Protein AF-A0A7W0SE36-F1 (afdb_monomer_lite)

Sequence (169 aa):
MVRFAPSQEEDPRPATLAQLFVVVAMILGVLTLAAIFVGSSLASFPSTVFHTSLLDIGNWVDRSGRPTVIRGRVAEKLGFTSVDLRVRELGFRKPSEELTHVCSTTDLLGFEDTIFLALVNESTGDALVWRASRNGDLISTARFENGVATSISNNSAQTAFVAEKEYFL

Foldseek 3Di:
DDDDDDDDDPDPDPPPPVVVVVVVVVVVVVPVVPDDDDDDDPPVPPPQPQDPFLLRVLVVQVPPFDWDWDQLQQVVLLVHHSHTFIWGKDWDDDPPGQWIWMKIAGPPPPRRQWIKIKTARPVQRWMKIFIAGRRLHTRWIWTDDPNHIDTDDCVVCVVVSVVSRNVSD

pLDDT: mean 80.13, std 23.11, range [34.38, 98.62]

Secondary structure (DSSP, 8-state):
-----PPP--------GGGTHHHHHHHHTTSSSS----------PPP----SSHHHHHHHHHHHPEEEEE-HHHHHHTTS-SSPEEEEEEEE--TT-SSEEEEEE---TT-TTEEEEEEE-TTT--EEEEEEETTS-EEEEEEEETTEEEEE-HHHHHHHHHHHHHHH-

Radius of gyration: 28.38 Å; chains: 1; bounding box: 86×69×56 Å

Structure (mmCIF, N/CA/C/O backbone):
data_AF-A0A7W0SE36-F1
#
_entry.id   AF-A0A7W0SE36-F1
#
loop_
_atom_site.group_PDB
_atom_site.id
_atom_site.type_symbol
_atom_site.label_atom_id
_atom_site.label_alt_id
_atom_site.label_comp_id
_atom_site.label_asym_id
_atom_site.label_entity_id
_atom_site.label_seq_id
_atom_site.pdbx_PDB_ins_code
_atom_site.Cartn_x
_atom_site.Cartn_y
_atom_site.Cartn_z
_atom_site.occupancy
_atom_site.B_iso_or_equiv
_atom_site.auth_seq_id
_atom_site.auth_comp_id
_atom_site.auth_asym_id
_atom_site.auth_atom_id
_atom_site.pdbx_PDB_model_num
ATOM 1 N N . MET A 1 1 ? 67.769 54.558 43.928 1.00 41.94 1 MET A N 1
ATOM 2 C CA . MET A 1 1 ? 67.776 54.095 42.520 1.00 41.94 1 MET A CA 1
ATOM 3 C C . MET A 1 1 ? 67.060 52.757 42.532 1.00 41.94 1 MET A C 1
ATOM 5 O O . MET A 1 1 ? 67.522 51.897 43.253 1.00 41.94 1 MET A O 1
ATOM 9 N N . VAL A 1 2 ? 65.885 52.539 41.949 1.00 44.00 2 VAL A N 1
ATOM 10 C CA . VAL A 1 2 ? 65.303 53.004 40.683 1.00 44.00 2 VAL A CA 1
ATOM 11 C C . VAL A 1 2 ? 63.787 53.222 40.885 1.00 44.00 2 VAL A C 1
ATOM 13 O O . VAL A 1 2 ? 63.153 52.500 41.646 1.00 44.00 2 VAL A O 1
ATOM 16 N N . ARG A 1 3 ? 63.250 54.279 40.262 1.00 42.53 3 ARG A N 1
ATOM 17 C CA . ARG A 1 3 ? 61.823 54.661 40.164 1.00 42.53 3 ARG A CA 1
ATOM 18 C C . ARG A 1 3 ? 61.202 54.037 38.898 1.00 42.53 3 ARG A C 1
ATOM 20 O O . ARG A 1 3 ? 61.961 53.623 38.032 1.00 42.53 3 ARG A O 1
ATOM 27 N N . PHE A 1 4 ? 59.869 54.154 38.777 1.00 43.22 4 PHE A N 1
ATOM 28 C CA . PHE A 1 4 ? 58.956 53.769 37.672 1.00 43.22 4 PHE A CA 1
ATOM 29 C C . PHE A 1 4 ? 58.394 52.344 37.795 1.00 43.22 4 PHE A C 1
ATOM 31 O O . PHE A 1 4 ? 59.155 51.418 38.023 1.00 43.22 4 PHE A O 1
ATOM 38 N N . ALA A 1 5 ? 57.099 52.059 37.637 1.00 52.69 5 ALA A N 1
ATOM 39 C CA . ALA A 1 5 ? 55.859 52.829 37.456 1.00 52.69 5 ALA A CA 1
ATOM 40 C C . ALA A 1 5 ? 54.682 51.836 37.686 1.00 52.69 5 ALA A C 1
ATOM 42 O O . ALA A 1 5 ? 54.910 50.629 37.587 1.00 52.69 5 ALA A O 1
ATOM 43 N N . PRO A 1 6 ? 53.454 52.286 38.007 1.00 45.88 6 PRO A N 1
ATOM 44 C CA . PRO A 1 6 ? 52.328 51.389 38.283 1.00 45.88 6 PRO A CA 1
ATOM 45 C C . PRO A 1 6 ? 51.831 50.711 36.997 1.00 45.88 6 PRO A C 1
ATOM 47 O O . PRO A 1 6 ? 51.560 51.382 36.001 1.00 45.88 6 PRO A O 1
ATOM 50 N N . SER A 1 7 ? 51.721 49.381 37.013 1.00 47.25 7 SER A N 1
ATOM 51 C CA . SER A 1 7 ? 51.115 48.612 35.926 1.00 47.25 7 SER A CA 1
ATOM 52 C C . SER A 1 7 ? 49.612 48.867 35.883 1.00 47.25 7 SER A C 1
ATOM 54 O O . SER A 1 7 ? 48.923 48.770 36.897 1.00 47.25 7 SER A O 1
ATOM 56 N N . GLN A 1 8 ? 49.167 49.229 34.689 1.00 48.66 8 GLN A N 1
ATOM 57 C CA . GLN A 1 8 ? 47.826 49.640 34.316 1.00 48.66 8 GLN A CA 1
ATOM 58 C C . GLN A 1 8 ? 46.759 48.604 34.686 1.00 48.66 8 GLN A C 1
ATOM 60 O O . GLN A 1 8 ? 46.913 47.406 34.466 1.00 48.66 8 GLN A O 1
ATOM 65 N N . GLU A 1 9 ? 45.676 49.140 35.224 1.00 44.94 9 GLU A N 1
ATOM 66 C CA . GLU A 1 9 ? 44.352 48.561 35.381 1.00 44.94 9 GLU A CA 1
ATOM 67 C C . GLU A 1 9 ? 43.824 48.169 33.987 1.00 44.94 9 GLU A C 1
ATOM 69 O O . GLU A 1 9 ? 43.559 49.032 33.149 1.00 44.94 9 GLU A O 1
ATOM 74 N N . GLU A 1 10 ? 43.754 46.866 33.688 1.00 44.12 10 GLU A N 1
ATOM 75 C CA . GLU A 1 10 ? 43.055 46.378 32.496 1.00 44.12 10 GLU A CA 1
ATOM 76 C C . GLU A 1 10 ? 41.550 46.494 32.734 1.00 44.12 10 GLU A C 1
ATOM 78 O O . GLU A 1 10 ? 40.902 45.640 33.337 1.00 44.12 10 GLU A O 1
ATOM 83 N N . ASP A 1 11 ? 41.032 47.616 32.256 1.00 48.94 11 ASP A N 1
ATOM 84 C CA . A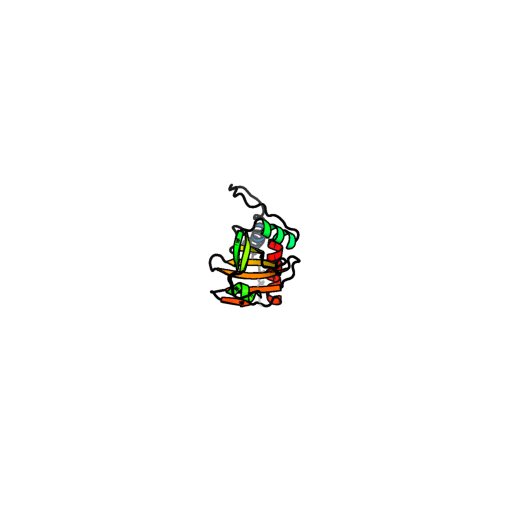SP A 1 11 ? 39.625 47.928 32.084 1.00 48.94 11 ASP A CA 1
ATOM 85 C C . ASP A 1 11 ? 38.934 46.810 31.267 1.00 48.94 11 ASP A C 1
ATOM 87 O O . ASP A 1 11 ? 39.302 46.573 30.103 1.00 48.94 11 ASP A O 1
ATOM 91 N N . PRO A 1 12 ? 37.951 46.075 31.825 1.00 49.84 12 PRO A N 1
ATOM 92 C CA . PRO A 1 12 ? 37.166 45.134 31.048 1.00 49.84 12 PRO A CA 1
ATOM 93 C C . PRO A 1 12 ? 36.297 45.942 30.086 1.00 49.84 12 PRO A C 1
ATOM 95 O O . PRO A 1 12 ? 35.255 46.482 30.459 1.00 49.84 12 PRO A O 1
ATOM 98 N N . ARG A 1 13 ? 36.734 46.017 28.822 1.00 54.78 13 ARG A N 1
ATOM 99 C CA . ARG A 1 13 ? 35.950 46.610 27.733 1.00 54.78 13 ARG A CA 1
ATOM 100 C C . ARG A 1 13 ? 34.513 46.089 27.827 1.00 54.78 13 ARG A C 1
ATOM 102 O O . ARG A 1 13 ? 34.326 44.868 27.826 1.00 54.78 13 ARG A O 1
ATOM 109 N N . PRO A 1 14 ? 33.502 46.971 27.892 1.00 42.88 14 PRO A N 1
ATOM 110 C CA . PRO A 1 14 ? 32.122 46.540 27.989 1.00 42.88 14 PRO A CA 1
ATOM 111 C C . PRO A 1 14 ? 31.802 45.745 26.730 1.00 42.88 14 PRO A C 1
ATOM 113 O O . PRO A 1 14 ? 31.863 46.275 25.618 1.00 42.88 14 PRO A O 1
ATOM 116 N N . ALA A 1 15 ? 31.495 44.458 26.907 1.00 45.66 15 ALA A N 1
ATOM 117 C CA . ALA A 1 15 ? 30.920 43.640 25.858 1.00 45.66 15 ALA A CA 1
ATOM 118 C C . ALA A 1 15 ? 29.680 44.382 25.353 1.00 45.66 15 ALA A C 1
ATOM 120 O O . ALA A 1 15 ? 28.674 44.529 26.046 1.00 45.66 15 ALA A O 1
ATOM 121 N N . THR A 1 16 ? 29.825 44.954 24.164 1.00 50.59 16 THR A N 1
ATOM 122 C CA . THR A 1 16 ? 28.826 45.757 23.485 1.00 50.59 16 THR A CA 1
ATOM 123 C C . THR A 1 16 ? 27.507 44.999 23.473 1.00 50.59 16 THR A C 1
ATOM 125 O O . THR A 1 16 ? 27.452 43.860 23.005 1.00 50.59 16 THR A O 1
ATOM 128 N N . LEU A 1 17 ? 26.449 45.660 23.947 1.00 48.81 17 LEU A N 1
ATOM 129 C CA . LEU A 1 17 ? 25.052 45.209 24.020 1.00 48.81 17 LEU A CA 1
ATOM 130 C C . LEU A 1 17 ? 24.520 44.512 22.746 1.00 48.81 17 LEU A C 1
ATOM 132 O O . LEU A 1 17 ? 23.487 43.854 22.792 1.00 48.81 17 LEU A O 1
ATOM 136 N N . ALA A 1 18 ? 25.232 44.598 21.623 1.00 46.94 18 ALA A N 1
ATOM 137 C CA . ALA A 1 18 ? 24.946 43.921 20.365 1.00 46.94 18 ALA A CA 1
ATOM 138 C C . ALA A 1 18 ? 24.996 42.378 20.424 1.00 46.94 18 ALA A C 1
ATOM 140 O O . ALA A 1 18 ? 24.331 41.736 19.617 1.00 46.94 18 ALA A O 1
ATOM 141 N N . GLN A 1 19 ? 25.723 41.760 21.366 1.00 47.00 19 GLN A N 1
ATOM 142 C CA . GLN A 1 19 ? 25.762 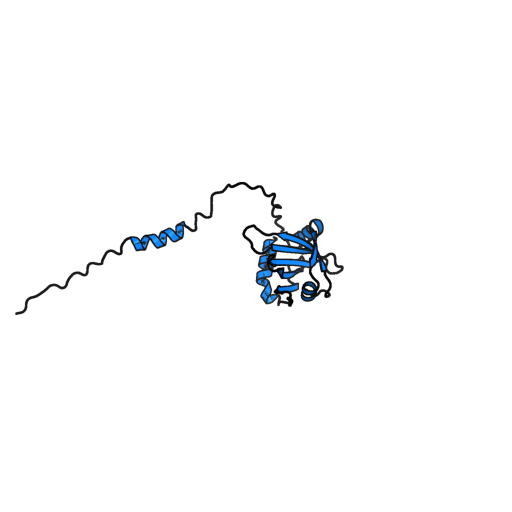40.289 21.467 1.00 47.00 19 GLN A CA 1
ATOM 143 C C . GLN A 1 19 ? 24.627 39.680 22.308 1.00 47.00 19 GLN A C 1
ATOM 145 O O . GLN A 1 19 ? 24.392 38.478 22.212 1.00 47.00 19 GLN A O 1
ATOM 150 N N . LEU A 1 20 ? 23.871 40.483 23.070 1.00 43.50 20 LEU A N 1
ATOM 151 C CA . LEU A 1 20 ? 22.763 39.972 23.890 1.00 43.50 20 LEU A CA 1
ATOM 152 C C . LEU A 1 20 ? 21.409 39.938 23.150 1.00 43.50 20 LEU A C 1
ATOM 154 O O . LEU A 1 20 ? 20.509 39.206 23.554 1.00 43.50 20 LEU A O 1
ATOM 158 N N . PHE A 1 21 ? 21.253 40.680 22.046 1.00 42.59 21 PHE A N 1
ATOM 159 C CA . PHE A 1 21 ? 19.979 40.747 21.309 1.00 42.59 21 PHE A CA 1
ATOM 160 C C . PHE A 1 21 ? 19.732 39.570 20.355 1.00 42.59 21 PHE A C 1
ATOM 162 O O . PHE A 1 21 ? 18.580 39.274 20.038 1.00 42.59 21 PHE A O 1
ATOM 169 N N . VAL A 1 22 ? 20.776 38.853 19.930 1.00 45.72 22 VAL A N 1
ATOM 170 C CA . VAL A 1 22 ? 20.628 37.739 18.975 1.00 45.72 22 VAL A CA 1
ATOM 171 C C . VAL A 1 22 ? 20.013 36.497 19.635 1.00 45.72 22 VAL A C 1
ATOM 173 O O . VAL A 1 22 ? 19.299 35.743 18.979 1.00 45.72 22 VAL A O 1
ATOM 176 N N . VAL A 1 23 ? 20.200 36.310 20.945 1.00 44.94 23 VAL A N 1
ATOM 177 C CA . VAL A 1 23 ? 19.689 35.118 21.645 1.00 44.94 23 VAL A CA 1
ATOM 178 C C . VAL A 1 23 ? 18.207 35.260 22.031 1.00 44.94 23 VAL A C 1
ATOM 180 O O . VAL A 1 23 ? 17.487 34.267 22.048 1.00 44.94 23 VAL A O 1
ATOM 183 N N . VAL A 1 24 ? 17.696 36.480 22.247 1.00 43.91 24 VAL A N 1
ATOM 184 C CA . VAL A 1 24 ? 16.279 36.693 22.620 1.00 43.91 24 VAL A CA 1
ATOM 185 C C . VAL A 1 24 ? 15.356 36.797 21.395 1.00 43.91 24 VAL A C 1
ATOM 187 O O . VAL A 1 24 ? 14.216 36.334 21.446 1.00 43.91 24 VAL A O 1
ATOM 190 N N . ALA A 1 25 ? 15.842 37.300 20.254 1.00 44.34 25 ALA A N 1
ATOM 191 C CA . ALA A 1 25 ? 15.053 37.345 19.017 1.00 44.34 25 ALA A CA 1
ATOM 192 C C . ALA A 1 25 ? 14.795 35.951 18.406 1.00 44.34 25 ALA A C 1
ATOM 194 O O . ALA A 1 25 ? 13.807 35.769 17.695 1.00 44.34 25 ALA A O 1
ATOM 195 N N . MET A 1 26 ? 15.624 34.948 18.723 1.00 41.41 26 MET A N 1
ATOM 196 C CA . MET A 1 26 ? 15.438 33.585 18.212 1.00 41.41 26 MET A CA 1
ATOM 197 C C . MET A 1 26 ? 14.354 32.793 18.967 1.00 41.41 26 MET A C 1
ATOM 199 O O . MET A 1 26 ? 13.835 31.818 18.435 1.00 41.41 26 MET A O 1
ATOM 203 N N . ILE A 1 27 ? 13.955 33.227 20.171 1.00 46.91 27 ILE A N 1
ATOM 204 C CA . ILE A 1 27 ? 12.939 32.531 20.985 1.00 46.91 27 ILE A CA 1
ATOM 205 C C . ILE A 1 27 ? 11.534 33.137 20.793 1.00 46.91 27 ILE A C 1
ATOM 207 O O . ILE A 1 27 ? 10.536 32.438 20.948 1.00 46.91 27 ILE A O 1
ATOM 211 N N . LEU A 1 28 ? 11.422 34.397 20.351 1.00 40.12 28 LEU A N 1
ATOM 212 C CA . LEU A 1 28 ? 10.128 35.040 20.053 1.00 40.12 28 LEU A CA 1
ATOM 213 C C . LEU A 1 28 ? 9.674 34.918 18.586 1.00 40.12 28 LEU A C 1
ATOM 215 O O . LEU A 1 28 ? 8.488 35.081 18.314 1.00 40.12 28 LEU A O 1
ATOM 219 N N . GLY A 1 29 ? 10.565 34.559 17.652 1.00 37.38 29 GLY A N 1
ATOM 220 C CA . GLY A 1 29 ? 10.199 34.240 16.261 1.00 37.38 29 GLY A CA 1
ATOM 221 C C . GLY A 1 29 ? 9.576 32.850 16.064 1.00 37.38 29 GLY A C 1
ATOM 222 O O . GLY A 1 29 ? 9.032 32.566 15.003 1.00 37.38 29 GLY A O 1
ATOM 223 N N . VAL A 1 30 ? 9.627 31.989 17.085 1.00 43.03 30 VAL A N 1
ATOM 224 C CA . VAL A 1 30 ? 9.079 30.619 17.043 1.00 43.03 30 VAL A CA 1
ATOM 225 C C . VAL A 1 30 ? 7.642 30.557 17.594 1.00 43.03 30 VAL A C 1
ATOM 227 O O . VAL A 1 30 ? 6.954 29.556 17.424 1.00 43.03 30 VAL A O 1
ATOM 230 N N . LEU A 1 31 ? 7.134 31.642 18.193 1.00 39.84 31 LEU A N 1
ATOM 231 C CA . LEU A 1 31 ? 5.824 31.679 18.865 1.00 39.84 31 LEU A CA 1
ATOM 232 C C . LEU A 1 31 ? 4.770 32.589 18.203 1.00 39.84 31 LEU A C 1
ATOM 234 O O . LEU A 1 31 ? 3.652 32.685 18.703 1.00 39.84 31 LEU A O 1
ATOM 238 N N . THR A 1 32 ? 5.063 33.191 17.047 1.00 41.78 32 THR A N 1
ATOM 239 C CA . THR A 1 32 ? 4.081 33.914 16.208 1.00 41.78 32 THR A CA 1
ATOM 240 C C . THR A 1 32 ? 3.627 33.120 14.978 1.00 41.78 32 THR A C 1
ATOM 242 O O . THR A 1 32 ? 3.032 33.684 14.068 1.00 41.78 32 THR A O 1
ATOM 245 N N . LEU A 1 33 ? 3.836 31.797 14.958 1.00 40.62 33 LEU A N 1
ATOM 246 C CA . LEU A 1 33 ? 3.216 30.887 13.981 1.00 40.62 33 LEU A CA 1
ATOM 247 C C . LEU A 1 33 ? 1.900 30.269 14.499 1.00 40.62 33 LEU A C 1
ATOM 249 O O . LEU A 1 33 ? 1.442 29.254 13.983 1.00 40.62 33 LEU A O 1
ATOM 253 N N . ALA A 1 34 ? 1.317 30.852 15.553 1.00 41.38 34 ALA A N 1
ATOM 254 C CA . ALA A 1 34 ? 0.182 30.287 16.283 1.00 41.38 34 ALA A CA 1
ATOM 255 C C . ALA A 1 34 ? -1.113 31.124 16.241 1.00 41.38 34 ALA A C 1
ATOM 257 O O . ALA A 1 34 ? -2.103 30.712 16.837 1.00 41.38 34 ALA A O 1
ATOM 258 N N . ALA A 1 35 ? -1.180 32.264 15.546 1.00 44.00 35 ALA A N 1
ATOM 259 C CA . ALA A 1 35 ? -2.442 33.002 15.425 1.00 44.00 35 ALA A CA 1
ATOM 260 C C . ALA A 1 35 ? -2.451 33.968 14.233 1.00 44.00 35 ALA A C 1
ATOM 262 O O . ALA A 1 35 ? -1.449 34.628 13.983 1.00 44.00 35 ALA A O 1
ATOM 263 N N . ILE A 1 36 ? -3.634 34.127 13.618 1.00 47.41 36 ILE A N 1
ATOM 264 C CA . ILE A 1 36 ? -4.015 35.039 12.511 1.00 47.41 36 ILE A CA 1
ATOM 265 C C . ILE A 1 36 ? -3.865 34.360 11.134 1.00 47.41 36 ILE A C 1
ATOM 267 O O . ILE A 1 36 ? -2.808 34.393 10.523 1.00 47.41 36 ILE A O 1
ATOM 271 N N . PHE A 1 37 ? -4.819 33.574 10.625 1.00 39.25 37 PHE A N 1
ATOM 272 C CA . PHE A 1 37 ? -6.279 33.733 10.493 1.00 39.25 37 PHE A CA 1
ATOM 273 C C . PHE A 1 37 ? -6.712 34.723 9.385 1.00 39.25 37 PHE A C 1
ATOM 275 O O . PHE A 1 37 ? -6.439 35.916 9.441 1.00 39.25 37 PHE A O 1
ATOM 282 N N . VAL A 1 38 ? -7.512 34.160 8.466 1.00 45.69 38 VAL A N 1
ATOM 283 C CA . VAL A 1 38 ? -8.471 34.743 7.503 1.00 45.69 38 VAL A CA 1
ATOM 284 C C . VAL A 1 38 ? -7.951 35.250 6.158 1.00 45.69 38 VAL A C 1
ATOM 286 O O . VAL A 1 38 ? -7.608 36.410 5.975 1.00 45.69 38 VAL A O 1
ATOM 289 N N . GLY A 1 39 ? -8.078 34.372 5.165 1.00 34.38 39 GLY A N 1
ATOM 290 C CA . GLY A 1 39 ? -8.021 34.703 3.745 1.00 34.38 39 GLY A CA 1
ATOM 291 C C . GLY A 1 39 ? -8.746 33.660 2.896 1.00 34.38 39 GLY A C 1
ATOM 292 O O . GLY A 1 39 ? -8.141 33.036 2.040 1.00 34.38 39 GLY A O 1
ATOM 293 N N . SER A 1 40 ? -10.022 33.427 3.210 1.00 44.09 40 SER A N 1
ATOM 294 C CA . SER A 1 40 ? -11.096 33.005 2.301 1.00 44.09 40 SER A CA 1
ATOM 295 C C . SER A 1 40 ? -10.730 32.118 1.104 1.00 44.09 40 SER A C 1
ATOM 297 O O . SER A 1 40 ? -10.490 32.602 0.001 1.00 44.09 40 SER A O 1
ATOM 299 N N . SER A 1 41 ? -10.867 30.807 1.274 1.00 43.56 41 SER A N 1
ATOM 300 C CA . SER A 1 41 ? -11.385 29.930 0.222 1.00 43.56 41 SER A CA 1
ATOM 301 C C . SER A 1 41 ? -12.033 28.733 0.898 1.00 43.56 41 SER A C 1
ATOM 303 O O . SER A 1 41 ? -11.354 27.838 1.393 1.00 43.56 41 SER A O 1
ATOM 305 N N . LEU A 1 42 ? -13.366 28.743 0.946 1.00 42.22 42 LEU A N 1
ATOM 306 C CA . LEU A 1 42 ? -14.173 27.561 1.231 1.00 42.22 42 LEU A CA 1
ATOM 307 C C . LEU A 1 42 ? -14.015 26.594 0.052 1.00 42.22 42 LEU A C 1
ATOM 309 O O . LEU A 1 42 ? -14.926 26.414 -0.751 1.00 42.22 42 LEU A O 1
ATOM 313 N N . ALA A 1 43 ? -12.838 25.987 -0.076 1.00 43.88 43 ALA A N 1
ATOM 314 C CA . ALA A 1 43 ? -12.776 24.683 -0.695 1.00 43.88 43 ALA A CA 1
ATOM 315 C C . ALA A 1 43 ? -13.588 23.775 0.228 1.00 43.88 43 ALA A C 1
ATOM 317 O O . ALA A 1 43 ? -13.343 23.713 1.433 1.00 43.88 43 ALA A O 1
ATOM 318 N N . SER A 1 44 ? -14.628 23.153 -0.313 1.00 39.06 44 SER A N 1
ATOM 319 C CA . SER A 1 44 ? -15.379 22.114 0.375 1.00 39.06 44 SER A CA 1
ATOM 320 C C . SER A 1 44 ? -14.426 20.940 0.573 1.00 39.06 44 SER A C 1
ATOM 322 O O . SER A 1 44 ? -14.331 20.049 -0.267 1.00 39.06 44 SER A O 1
ATOM 324 N N . PHE A 1 45 ? -13.630 20.992 1.636 1.00 47.09 45 PHE A N 1
ATOM 325 C CA . PHE A 1 45 ? -12.799 19.873 2.024 1.00 47.09 45 PHE A CA 1
ATOM 326 C C . PHE A 1 45 ? -13.739 18.721 2.379 1.00 47.09 45 PHE A C 1
ATOM 328 O O . PHE A 1 45 ? -14.755 18.962 3.045 1.00 47.09 45 PHE A O 1
ATOM 335 N N . PRO A 1 46 ? -13.446 17.476 1.967 1.00 47.75 46 PRO A N 1
ATOM 336 C CA . PRO A 1 46 ? -14.026 16.353 2.675 1.00 47.75 46 PRO A CA 1
ATOM 337 C C . PRO A 1 46 ? -13.646 16.562 4.141 1.00 47.75 46 PRO A C 1
ATOM 339 O O . PRO A 1 46 ? -12.467 16.689 4.467 1.00 47.75 46 PRO A O 1
ATOM 342 N N . SER A 1 47 ? -14.648 16.717 5.006 1.00 45.47 47 SER A N 1
ATOM 343 C CA . SER A 1 47 ? -14.446 16.692 6.449 1.00 45.47 47 SER A CA 1
ATOM 344 C C . SER A 1 47 ? -13.572 15.484 6.746 1.00 45.47 47 SER A C 1
ATOM 346 O O . SER A 1 47 ? -13.963 14.380 6.365 1.00 45.47 47 SER A O 1
ATOM 348 N N . THR A 1 48 ? -12.397 15.690 7.339 1.00 51.19 48 THR A N 1
ATOM 349 C CA . THR A 1 48 ? -11.533 14.604 7.796 1.00 51.19 48 THR A CA 1
ATOM 350 C C . THR A 1 48 ? -12.398 13.679 8.646 1.00 51.19 48 THR A C 1
ATOM 352 O O . THR A 1 48 ? -12.842 14.062 9.729 1.00 51.19 48 THR A O 1
ATOM 355 N N . VAL A 1 49 ? -12.768 12.520 8.100 1.00 54.75 49 VAL A N 1
ATOM 356 C CA . VAL A 1 49 ? -13.527 11.518 8.840 1.00 54.75 49 VAL A CA 1
ATOM 357 C C . VAL A 1 49 ? -12.480 10.803 9.673 1.00 54.75 49 VAL A C 1
ATOM 359 O O . VAL A 1 49 ? -11.742 9.984 9.143 1.00 54.75 49 VAL A O 1
ATOM 362 N N . PHE A 1 50 ? -12.362 11.188 10.943 1.00 54.53 50 PHE A N 1
ATOM 363 C CA . PHE A 1 50 ? -11.522 10.466 11.893 1.00 54.53 50 PHE A CA 1
ATOM 364 C C . PHE A 1 50 ? -12.096 9.061 12.057 1.00 54.53 50 PHE A C 1
ATOM 366 O O . PHE A 1 50 ? -13.276 8.900 12.397 1.00 54.53 50 PHE A O 1
ATOM 373 N N . HIS A 1 51 ? -11.284 8.056 11.765 1.00 67.25 51 HIS A N 1
ATOM 374 C CA . HIS A 1 51 ? -11.673 6.660 11.848 1.00 67.25 51 HIS A CA 1
ATOM 375 C C . HIS A 1 51 ? -10.951 6.017 13.024 1.00 67.25 51 HIS A C 1
ATOM 377 O O . HIS A 1 51 ? -9.765 6.204 13.234 1.00 67.25 51 HIS A O 1
ATOM 383 N N . THR A 1 52 ? -11.658 5.214 13.810 1.00 78.56 52 THR A N 1
ATOM 384 C CA . THR A 1 52 ? -11.056 4.593 14.996 1.00 78.56 52 THR A CA 1
ATOM 385 C C . THR A 1 52 ? -10.221 3.355 14.676 1.00 78.56 52 THR A C 1
ATOM 387 O O . THR A 1 52 ? -9.472 2.884 15.530 1.00 78.56 52 THR A O 1
ATOM 390 N N . SER A 1 53 ? -10.349 2.801 13.465 1.00 92.25 53 SER A N 1
ATOM 391 C CA . SER A 1 53 ? -9.645 1.589 13.043 1.00 92.25 53 SER A CA 1
ATOM 392 C C . SER A 1 53 ? -9.479 1.494 11.521 1.00 92.25 53 SER A C 1
ATOM 394 O O . SER A 1 53 ? -10.254 2.077 10.759 1.00 92.25 53 SER A O 1
ATOM 396 N N . LEU A 1 54 ? -8.513 0.686 11.059 1.00 94.25 54 LEU A N 1
ATOM 397 C CA . LEU A 1 54 ? -8.380 0.351 9.632 1.00 94.25 54 LEU A CA 1
ATOM 398 C C . LEU A 1 54 ? -9.596 -0.420 9.093 1.00 94.25 54 LEU A C 1
ATOM 400 O O . LEU A 1 54 ? -9.878 -0.345 7.900 1.00 94.25 54 LEU A O 1
ATOM 404 N N . LEU A 1 55 ? -10.347 -1.114 9.951 1.00 95.38 55 LEU A N 1
ATOM 405 C CA . LEU A 1 55 ? -11.617 -1.735 9.583 1.00 95.38 55 LEU A CA 1
ATOM 406 C C . LEU A 1 55 ? -12.651 -0.683 9.173 1.00 95.38 55 LEU A C 1
ATOM 408 O O . LEU A 1 55 ? -13.300 -0.833 8.137 1.00 95.38 55 LEU A O 1
ATOM 412 N N . ASP A 1 56 ? -12.767 0.401 9.941 1.00 94.94 56 ASP A N 1
ATOM 413 C CA . ASP A 1 56 ? -13.679 1.504 9.627 1.00 94.94 56 ASP A CA 1
ATOM 414 C C . ASP A 1 56 ? -13.273 2.214 8.330 1.00 94.94 56 ASP A C 1
ATOM 416 O O . ASP A 1 56 ? -14.135 2.506 7.495 1.00 94.94 56 ASP A O 1
ATOM 420 N N . ILE A 1 57 ? -11.966 2.423 8.132 1.00 94.44 57 ILE A N 1
ATOM 421 C CA . ILE A 1 57 ? -11.413 2.996 6.897 1.00 94.44 57 ILE A CA 1
ATOM 422 C C . ILE A 1 57 ? -11.703 2.074 5.709 1.00 94.44 57 ILE A C 1
ATOM 424 O O . ILE A 1 57 ? -12.225 2.530 4.694 1.00 94.44 57 ILE A O 1
ATOM 428 N N . GLY A 1 58 ? -11.437 0.772 5.831 1.00 96.00 58 GLY A N 1
ATOM 429 C CA . GLY A 1 58 ? -11.712 -0.204 4.776 1.00 96.00 58 GLY A CA 1
ATOM 430 C C . GLY A 1 58 ? -13.191 -0.214 4.380 1.00 96.00 58 GLY A C 1
ATOM 431 O O . GLY A 1 58 ? -13.523 -0.098 3.203 1.00 96.00 58 GLY A O 1
ATOM 432 N N . ASN A 1 59 ? -14.095 -0.230 5.364 1.00 95.31 59 ASN A N 1
ATOM 433 C CA . ASN A 1 59 ? -15.544 -0.169 5.136 1.00 95.31 59 ASN A CA 1
ATOM 434 C C . ASN A 1 59 ? -15.998 1.160 4.509 1.00 95.31 59 ASN A C 1
ATOM 436 O O . ASN A 1 59 ? -17.040 1.235 3.845 1.00 95.31 59 ASN A O 1
ATOM 440 N N . TRP A 1 60 ? -15.269 2.245 4.755 1.00 94.56 60 TRP A N 1
ATOM 441 C CA . TRP A 1 60 ? -15.505 3.516 4.088 1.00 94.56 60 TRP A CA 1
ATOM 442 C C . TRP A 1 60 ? -15.050 3.470 2.629 1.00 94.56 60 TRP A C 1
ATOM 444 O O . TRP A 1 60 ? -15.868 3.753 1.752 1.00 94.56 60 TRP A O 1
ATOM 454 N N . VAL A 1 61 ? -13.821 3.022 2.361 1.00 96.25 61 VAL A N 1
ATOM 455 C CA . VAL A 1 61 ? -13.267 2.868 1.005 1.00 96.25 61 VAL A CA 1
ATOM 456 C C . VAL A 1 61 ? -14.123 1.929 0.150 1.00 96.25 61 VAL A C 1
ATOM 458 O O . VAL A 1 61 ? -14.418 2.254 -1.001 1.00 96.25 61 VAL A O 1
ATOM 461 N N . ASP A 1 62 ? -14.626 0.826 0.707 1.00 96.06 62 ASP A N 1
ATOM 462 C CA . ASP A 1 62 ? -15.514 -0.101 -0.010 1.00 96.06 62 ASP A CA 1
ATOM 463 C C . ASP A 1 62 ? -16.783 0.584 -0.538 1.00 96.06 62 ASP A C 1
ATOM 465 O O . ASP A 1 62 ? -17.287 0.244 -1.613 1.00 96.06 62 ASP A O 1
ATOM 469 N N . ARG A 1 63 ? -17.307 1.566 0.205 1.00 95.50 63 ARG A N 1
ATOM 470 C CA . ARG A 1 63 ? -18.548 2.277 -0.131 1.00 95.50 63 ARG A CA 1
ATOM 471 C C . ARG A 1 63 ? -18.303 3.484 -1.030 1.00 95.50 63 ARG A C 1
ATOM 473 O O . ARG A 1 63 ? -19.028 3.667 -2.008 1.00 95.50 63 ARG A O 1
ATOM 480 N N . SER A 1 64 ? -17.313 4.311 -0.699 1.00 94.88 64 SER A N 1
ATOM 481 C CA . SER A 1 64 ? -17.100 5.632 -1.307 1.00 94.88 64 SER A CA 1
ATOM 482 C C . SER A 1 64 ? -15.897 5.698 -2.252 1.00 94.88 64 SER A C 1
ATOM 484 O O . SER A 1 64 ? -15.806 6.633 -3.050 1.00 94.88 64 SER A O 1
ATOM 486 N N . GLY A 1 65 ? -14.999 4.711 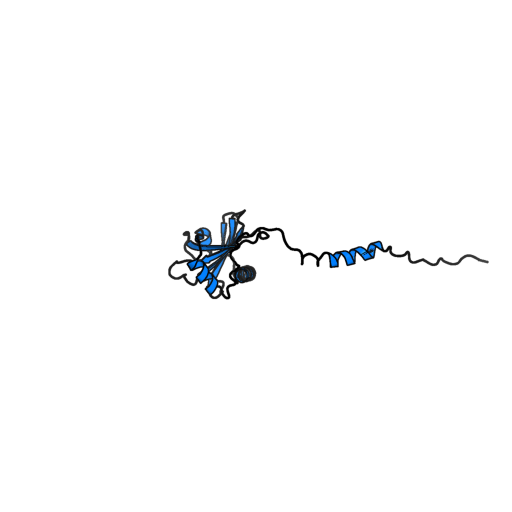-2.204 1.00 95.44 65 GLY A N 1
ATOM 487 C CA . GLY A 1 65 ? -13.774 4.674 -2.994 1.00 95.44 65 GLY A CA 1
ATOM 488 C C . GLY A 1 65 ? -14.037 4.576 -4.493 1.00 95.44 65 GLY A C 1
ATOM 489 O O . GLY A 1 65 ? -15.021 3.971 -4.947 1.00 95.44 65 GLY A O 1
ATOM 490 N N . ARG A 1 66 ? -13.138 5.166 -5.281 1.00 96.44 66 ARG A N 1
ATOM 491 C CA . ARG A 1 66 ? -13.206 5.164 -6.746 1.00 96.44 66 ARG A CA 1
ATOM 492 C C . ARG A 1 66 ? -12.534 3.910 -7.309 1.00 96.44 66 ARG A C 1
ATOM 494 O O . ARG A 1 66 ? -11.480 3.536 -6.805 1.00 96.44 66 ARG A O 1
ATOM 501 N N . PRO A 1 67 ? -13.103 3.258 -8.340 1.00 97.19 67 PRO A N 1
ATOM 502 C CA . PRO A 1 67 ? -12.449 2.129 -8.994 1.00 97.19 67 PRO A CA 1
ATOM 503 C C . PRO A 1 67 ? -11.129 2.546 -9.648 1.00 97.19 67 PRO A C 1
ATOM 505 O O . PRO A 1 67 ? -11.080 3.546 -10.362 1.00 97.19 67 PRO A O 1
ATOM 508 N N . THR A 1 68 ? -10.088 1.751 -9.437 1.00 96.44 68 THR A N 1
ATOM 509 C CA . THR A 1 68 ? -8.726 1.971 -9.944 1.00 96.44 68 THR A CA 1
ATOM 510 C C . THR A 1 68 ? -7.982 0.625 -10.003 1.00 96.44 68 THR A C 1
ATOM 512 O O . THR A 1 68 ? -8.595 -0.440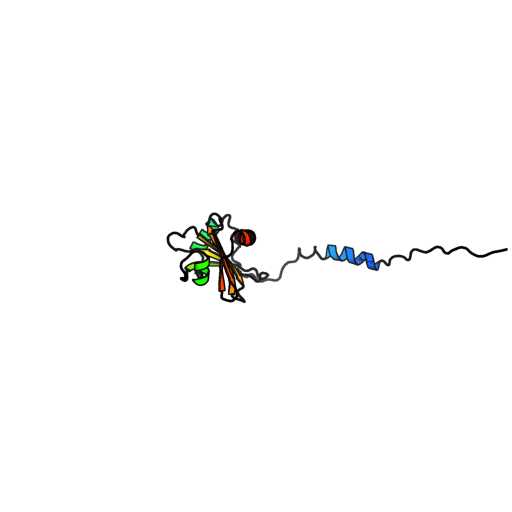 -9.847 1.00 96.44 68 THR A O 1
ATOM 515 N N . VAL A 1 69 ? -6.665 0.654 -10.215 1.00 96.25 69 VAL A N 1
ATOM 516 C CA . VAL A 1 69 ? -5.817 -0.540 -10.214 1.00 96.25 69 VAL A CA 1
ATOM 517 C C . VAL A 1 69 ? -4.484 -0.318 -9.503 1.00 96.25 69 VAL A C 1
ATOM 519 O O . VAL A 1 69 ? -3.796 0.674 -9.737 1.00 96.25 69 VAL A O 1
ATOM 522 N N . ILE A 1 70 ? -4.056 -1.312 -8.724 1.00 96.94 70 ILE A N 1
ATOM 523 C CA . ILE A 1 70 ? -2.643 -1.481 -8.372 1.00 96.94 70 ILE A CA 1
ATOM 524 C C . ILE A 1 70 ? -1.991 -2.255 -9.516 1.00 96.94 70 ILE A C 1
ATOM 526 O O . ILE A 1 70 ? -2.410 -3.361 -9.856 1.00 96.94 70 ILE A O 1
ATOM 530 N N . ARG A 1 71 ? -0.959 -1.672 -10.131 1.00 96.19 71 ARG A N 1
ATOM 531 C CA . ARG A 1 71 ? -0.285 -2.266 -11.296 1.00 96.19 71 ARG A CA 1
ATOM 532 C C . ARG A 1 71 ? 0.303 -3.635 -10.971 1.00 96.19 71 ARG A C 1
ATOM 534 O O . ARG A 1 71 ? 0.914 -3.795 -9.915 1.00 96.19 71 ARG A O 1
ATOM 541 N N . GLY A 1 72 ? 0.231 -4.570 -11.917 1.00 95.94 72 GLY A N 1
ATOM 542 C CA . GLY A 1 72 ? 0.639 -5.965 -11.728 1.00 95.94 72 GLY A CA 1
ATOM 543 C C . GLY A 1 72 ? 2.058 -6.130 -11.189 1.00 95.94 72 GLY A C 1
ATOM 544 O O . GLY A 1 72 ? 2.278 -6.903 -10.264 1.00 95.94 72 GLY A O 1
ATOM 545 N N . ARG A 1 73 ? 3.007 -5.305 -11.653 1.00 96.31 73 ARG A N 1
ATOM 546 C CA . ARG A 1 73 ? 4.383 -5.289 -11.123 1.00 96.31 73 ARG A CA 1
ATOM 547 C C . ARG A 1 73 ? 4.467 -4.984 -9.623 1.00 96.31 73 ARG A C 1
ATOM 549 O O . ARG A 1 73 ? 5.325 -5.537 -8.950 1.00 96.31 73 ARG A O 1
ATOM 556 N N . VAL A 1 74 ? 3.602 -4.112 -9.099 1.00 97.25 74 VAL A N 1
ATOM 557 C CA . VAL A 1 74 ? 3.527 -3.789 -7.664 1.00 97.25 74 VAL A CA 1
ATOM 558 C C . VAL A 1 74 ? 2.731 -4.865 -6.930 1.00 97.25 74 VAL A C 1
ATOM 560 O O . VAL A 1 74 ? 3.181 -5.343 -5.892 1.00 97.25 74 VAL A O 1
ATOM 563 N N . ALA A 1 75 ? 1.601 -5.298 -7.498 1.00 97.50 75 ALA A N 1
ATOM 564 C CA . ALA A 1 75 ? 0.760 -6.356 -6.939 1.00 97.50 75 ALA A CA 1
ATOM 565 C C . ALA A 1 75 ? 1.551 -7.658 -6.712 1.00 97.50 75 ALA A C 1
ATOM 567 O O . ALA A 1 75 ? 1.462 -8.261 -5.644 1.00 97.50 75 ALA A O 1
ATOM 568 N N . GLU A 1 76 ? 2.418 -8.029 -7.655 1.00 97.56 76 GLU A N 1
ATOM 569 C CA . GLU A 1 76 ? 3.321 -9.175 -7.530 1.00 97.56 76 GLU A CA 1
ATOM 570 C C . GLU A 1 76 ? 4.221 -9.072 -6.289 1.00 97.56 76 GLU A C 1
ATOM 572 O O . GLU A 1 76 ? 4.389 -10.041 -5.549 1.00 97.56 76 GLU A O 1
ATOM 577 N N . LYS A 1 77 ? 4.767 -7.882 -6.002 1.00 98.06 77 LYS A N 1
ATOM 578 C CA . LYS A 1 77 ? 5.627 -7.661 -4.823 1.00 98.06 77 LYS A CA 1
ATOM 579 C C . LYS A 1 77 ? 4.851 -7.595 -3.507 1.00 98.06 77 LYS A C 1
ATOM 581 O O . LYS A 1 77 ? 5.463 -7.705 -2.449 1.00 98.06 77 LYS A O 1
ATOM 586 N N . LEU A 1 78 ? 3.526 -7.476 -3.575 1.00 97.38 78 LEU A N 1
ATOM 587 C CA . LEU A 1 78 ? 2.600 -7.578 -2.442 1.00 97.38 78 LEU A CA 1
ATOM 588 C C . LEU A 1 78 ? 2.032 -9.004 -2.259 1.00 97.38 78 LEU A C 1
ATOM 590 O O . LEU A 1 78 ? 1.149 -9.229 -1.424 1.00 97.38 78 LEU A O 1
ATOM 594 N N . GLY A 1 79 ? 2.532 -9.976 -3.031 1.00 95.56 79 GLY A N 1
ATOM 595 C CA . GLY A 1 79 ? 2.149 -11.384 -2.925 1.00 95.56 79 GLY A CA 1
ATOM 596 C C . GLY A 1 79 ? 0.904 -11.772 -3.725 1.00 95.56 79 GLY A C 1
ATOM 597 O O . GLY A 1 79 ? 0.291 -12.792 -3.415 1.00 95.56 79 GLY A O 1
ATOM 598 N N . PHE A 1 80 ? 0.523 -10.979 -4.728 1.00 95.81 80 PHE A N 1
ATOM 599 C CA . PHE A 1 80 ? -0.514 -11.334 -5.700 1.00 95.81 80 PHE A CA 1
ATOM 600 C C . PHE A 1 80 ? 0.106 -11.879 -6.992 1.00 95.81 80 PHE A C 1
ATOM 602 O O . PHE A 1 80 ? 1.324 -11.929 -7.161 1.00 95.81 80 PHE A O 1
ATOM 609 N N . THR A 1 81 ? -0.736 -12.305 -7.931 1.00 91.62 81 THR A N 1
ATOM 610 C CA . THR A 1 81 ? -0.294 -12.616 -9.293 1.00 91.62 81 THR A CA 1
ATOM 611 C C . THR A 1 81 ? 0.141 -11.334 -10.020 1.00 91.62 81 THR A C 1
ATOM 613 O O . THR A 1 81 ? -0.269 -10.234 -9.655 1.00 91.62 81 THR A O 1
ATOM 616 N N . SER A 1 82 ? 0.972 -11.454 -11.064 1.00 86.44 82 SER A N 1
ATOM 617 C CA . SER A 1 82 ? 1.518 -10.309 -11.828 1.00 86.44 82 SER A CA 1
ATOM 618 C C . SER A 1 82 ? 0.486 -9.651 -12.771 1.00 86.44 82 SER A C 1
ATOM 620 O O . SER A 1 82 ? 0.798 -9.217 -13.878 1.00 86.44 82 SER A O 1
ATOM 622 N N . VAL A 1 83 ? -0.778 -9.604 -12.352 1.00 91.88 83 VAL A N 1
ATOM 623 C CA . VAL A 1 83 ? -1.892 -8.967 -13.065 1.00 91.88 83 VAL A CA 1
ATOM 624 C C . VAL A 1 83 ? -2.310 -7.704 -12.325 1.00 91.88 83 VAL A C 1
ATOM 626 O O . VAL A 1 83 ? -2.150 -7.615 -11.108 1.00 91.88 83 VAL A O 1
ATOM 629 N N . ASP A 1 84 ? -2.843 -6.724 -13.053 1.00 95.62 84 ASP A N 1
ATOM 630 C CA . ASP A 1 84 ? -3.384 -5.513 -12.434 1.00 95.62 84 ASP A CA 1
ATOM 631 C C . ASP A 1 84 ? -4.479 -5.900 -11.426 1.00 95.62 84 ASP A C 1
ATOM 633 O O . ASP A 1 84 ? -5.469 -6.554 -11.765 1.00 95.62 84 ASP A O 1
ATOM 637 N N . LEU A 1 85 ? -4.277 -5.508 -10.169 1.00 96.56 85 LEU A N 1
ATOM 638 C CA . LEU A 1 85 ? -5.204 -5.778 -9.083 1.00 96.56 85 LEU A CA 1
ATOM 639 C C . LEU A 1 85 ? -6.252 -4.671 -9.062 1.00 96.56 85 LEU A C 1
ATOM 641 O O . LEU A 1 85 ? -5.932 -3.504 -8.828 1.00 96.56 85 LEU A O 1
ATOM 645 N N . ARG A 1 86 ? -7.511 -5.042 -9.288 1.00 97.06 86 ARG A N 1
ATOM 646 C CA . ARG A 1 86 ? -8.637 -4.122 -9.151 1.00 97.06 86 ARG A CA 1
ATOM 647 C C . ARG A 1 86 ? -8.801 -3.731 -7.686 1.00 97.06 86 ARG A C 1
ATOM 649 O O . ARG A 1 86 ? -8.918 -4.595 -6.814 1.00 97.06 86 ARG A O 1
ATOM 656 N N . VAL A 1 87 ? -8.845 -2.426 -7.441 1.00 98.19 87 VAL A N 1
ATOM 657 C CA . VAL A 1 87 ? -9.091 -1.874 -6.109 1.00 98.19 87 VAL A CA 1
ATOM 658 C C . VAL A 1 87 ? -10.079 -0.712 -6.176 1.00 98.19 87 VAL A C 1
ATOM 660 O O . VAL A 1 87 ? -10.359 -0.158 -7.245 1.00 98.19 87 VAL A O 1
ATOM 663 N N . ARG A 1 88 ? -10.635 -0.354 -5.023 1.00 98.00 88 ARG A N 1
ATOM 664 C CA . ARG A 1 88 ? -11.284 0.937 -4.792 1.00 98.00 88 ARG A CA 1
ATOM 665 C C . ARG A 1 88 ? -10.346 1.776 -3.948 1.00 98.00 88 ARG A C 1
ATOM 667 O O . ARG A 1 88 ? -9.773 1.228 -3.018 1.00 98.00 88 ARG A O 1
ATOM 674 N N . GLU A 1 89 ? -10.192 3.060 -4.249 1.00 96.50 89 GLU A N 1
ATOM 675 C CA . GLU A 1 89 ? -9.260 3.922 -3.514 1.00 96.50 89 GLU A CA 1
ATOM 676 C C . GLU A 1 89 ? -9.825 5.293 -3.155 1.00 96.50 89 GLU A C 1
ATOM 678 O O . GLU A 1 89 ? -10.749 5.808 -3.799 1.00 96.50 89 GLU A O 1
ATOM 683 N N . LEU A 1 90 ? -9.216 5.886 -2.132 1.00 94.62 90 LEU A N 1
ATOM 684 C CA . LEU A 1 90 ? -9.341 7.284 -1.748 1.00 94.62 90 LEU A CA 1
ATOM 685 C C . LEU A 1 90 ? -7.939 7.864 -1.548 1.00 94.62 90 LEU A C 1
ATOM 687 O O . LEU A 1 90 ? -7.102 7.238 -0.902 1.00 94.62 90 LEU A O 1
ATOM 691 N N . GLY A 1 91 ? -7.703 9.057 -2.092 1.00 93.19 91 GLY A N 1
ATOM 692 C CA . GLY A 1 91 ? -6.442 9.784 -1.966 1.00 93.19 91 GLY A CA 1
ATOM 693 C C . GLY A 1 91 ? -6.619 11.094 -1.201 1.00 93.19 91 GLY A C 1
ATOM 694 O O . GLY A 1 91 ? -7.605 11.806 -1.410 1.00 93.19 91 GLY A O 1
ATOM 695 N N . PHE A 1 92 ? -5.651 11.421 -0.351 1.00 92.12 92 PHE A N 1
ATOM 696 C CA . PHE A 1 92 ? -5.597 12.631 0.460 1.00 92.12 92 PHE A CA 1
ATOM 697 C C . PHE A 1 92 ? -4.223 13.269 0.324 1.00 92.12 92 PHE A C 1
ATOM 699 O O . PHE A 1 92 ? -3.195 12.605 0.415 1.00 92.12 92 PHE A O 1
ATOM 706 N N . ARG A 1 93 ? -4.210 14.579 0.112 1.00 91.62 93 ARG A N 1
ATOM 707 C CA . ARG A 1 93 ? -2.991 15.381 0.125 1.00 91.62 93 ARG A CA 1
ATOM 708 C C . ARG A 1 93 ? -3.329 16.741 0.697 1.00 91.62 93 ARG A C 1
ATOM 710 O O . ARG A 1 93 ? -4.204 17.431 0.163 1.00 91.62 93 ARG A O 1
ATOM 717 N N . LYS A 1 94 ? -2.656 17.146 1.772 1.00 88.06 94 LYS A N 1
ATOM 718 C CA . LYS A 1 94 ? -2.770 18.525 2.259 1.00 88.06 94 LYS A CA 1
ATOM 719 C C . LYS A 1 94 ? -2.007 19.461 1.317 1.00 88.06 94 LYS A C 1
ATOM 721 O O . LYS A 1 94 ? -1.022 19.045 0.719 1.00 88.06 94 LYS A O 1
ATOM 726 N N . PRO A 1 95 ? -2.387 20.745 1.205 1.00 86.75 95 PRO A N 1
ATOM 727 C CA . PRO A 1 95 ? -1.684 21.687 0.328 1.00 86.75 95 PRO A CA 1
ATOM 728 C C . PRO A 1 95 ? -0.177 21.827 0.600 1.00 86.75 95 PRO A C 1
ATOM 730 O O . PRO A 1 95 ? 0.563 22.220 -0.293 1.00 86.75 95 PRO A O 1
ATOM 733 N N . SER A 1 96 ? 0.272 21.527 1.821 1.00 86.81 96 SER A N 1
ATOM 734 C CA . SER A 1 96 ? 1.680 21.567 2.232 1.00 86.81 96 SER A CA 1
ATOM 735 C C . SER A 1 96 ? 2.439 20.252 2.021 1.00 86.81 96 SER A C 1
ATOM 737 O O . SER A 1 96 ? 3.627 20.197 2.321 1.00 86.81 96 SER A O 1
ATOM 739 N N . GLU A 1 97 ? 1.762 19.181 1.604 1.00 88.06 97 GLU A N 1
ATOM 740 C CA . GLU A 1 97 ? 2.344 17.848 1.437 1.00 88.06 97 GLU A CA 1
ATOM 741 C C . GLU A 1 97 ? 2.703 17.619 -0.037 1.00 88.06 97 GLU A C 1
ATOM 743 O O . GLU A 1 97 ? 1.919 17.921 -0.937 1.00 88.06 97 GLU A O 1
ATOM 748 N N . GLU A 1 98 ? 3.890 17.067 -0.287 1.00 90.62 98 GLU A N 1
ATOM 749 C CA . GLU A 1 98 ? 4.321 16.681 -1.639 1.00 90.62 98 GLU A CA 1
ATOM 750 C C . GLU A 1 98 ? 3.793 15.299 -2.042 1.00 90.62 98 GLU A C 1
ATOM 752 O O . GLU A 1 98 ? 3.593 15.024 -3.226 1.00 90.62 98 GLU A O 1
ATOM 757 N N . LEU A 1 99 ? 3.555 14.433 -1.056 1.00 94.62 99 LEU A N 1
ATOM 758 C CA . LEU A 1 99 ? 3.091 13.066 -1.258 1.00 94.62 99 LEU A CA 1
ATOM 759 C C . LEU A 1 99 ? 1.577 12.983 -1.082 1.00 94.62 99 LEU A C 1
ATOM 761 O O . LEU A 1 99 ? 1.006 13.606 -0.188 1.00 94.62 99 LEU A O 1
ATOM 765 N N . THR A 1 100 ? 0.938 12.179 -1.922 1.00 95.94 100 THR A N 1
ATOM 766 C CA . THR A 1 100 ? -0.464 11.797 -1.768 1.00 95.94 100 THR A CA 1
ATOM 767 C C . THR A 1 100 ? -0.539 10.508 -0.957 1.00 95.94 100 THR A C 1
ATOM 769 O O . THR A 1 100 ? 0.074 9.503 -1.318 1.00 95.94 100 THR A O 1
ATOM 772 N N . HIS A 1 101 ? -1.317 10.547 0.119 1.00 96.62 101 HIS A N 1
ATOM 773 C CA . HIS A 1 101 ? -1.668 9.411 0.962 1.00 96.62 101 HIS A CA 1
ATOM 774 C C . HIS A 1 101 ? -2.871 8.703 0.349 1.00 96.62 101 HIS A C 1
ATOM 776 O O . HIS A 1 101 ? -3.921 9.314 0.146 1.00 96.62 101 HIS A O 1
ATOM 782 N N . VAL A 1 102 ? -2.740 7.423 0.032 1.00 97.00 102 VAL A N 1
ATOM 783 C CA . VAL A 1 102 ? -3.784 6.638 -0.629 1.00 97.00 102 VAL A CA 1
ATOM 784 C C . VAL A 1 102 ? -4.162 5.453 0.239 1.00 97.00 102 VAL A C 1
ATOM 786 O O . VAL A 1 102 ? -3.300 4.733 0.736 1.00 97.00 102 VAL A O 1
ATOM 789 N N . CYS A 1 103 ? -5.462 5.229 0.386 1.00 97.31 103 CYS A N 1
ATOM 790 C CA . CYS A 1 103 ? -6.004 4.035 1.009 1.00 97.31 103 CYS A CA 1
ATOM 791 C C . CYS A 1 103 ? -6.904 3.298 0.021 1.00 97.31 103 CYS A C 1
ATOM 793 O O . CYS A 1 103 ? -7.814 3.899 -0.559 1.00 97.31 103 CYS A O 1
ATOM 795 N N . SER A 1 104 ? -6.690 1.991 -0.122 1.00 98.12 104 SER A N 1
ATOM 796 C CA . SER A 1 104 ? -7.399 1.164 -1.096 1.00 98.12 104 SER A CA 1
ATOM 797 C C . SER A 1 104 ? -7.837 -0.184 -0.526 1.00 98.12 104 SER A C 1
ATOM 799 O O . SER A 1 104 ? -7.185 -0.748 0.349 1.00 98.12 104 SER A O 1
ATOM 801 N N . THR A 1 105 ? -8.921 -0.742 -1.057 1.00 98.25 105 THR A N 1
ATOM 802 C CA . THR A 1 105 ? -9.413 -2.095 -0.743 1.00 98.25 105 THR A CA 1
ATOM 803 C C . THR A 1 105 ? -9.658 -2.883 -2.025 1.00 98.25 105 THR A C 1
ATOM 805 O O . THR A 1 105 ? -9.844 -2.305 -3.097 1.00 98.25 105 THR A O 1
ATOM 808 N N . THR A 1 106 ? -9.646 -4.212 -1.941 1.00 96.50 106 THR A N 1
ATOM 809 C CA . THR A 1 106 ? -9.937 -5.097 -3.077 1.00 96.50 106 THR A CA 1
ATOM 810 C C . THR A 1 106 ? -11.186 -5.932 -2.812 1.00 96.50 106 THR A C 1
ATOM 812 O O . THR A 1 106 ? -11.477 -6.278 -1.670 1.00 96.50 106 THR A O 1
ATOM 815 N N . ASP A 1 107 ? -11.912 -6.257 -3.879 1.00 93.25 107 ASP A N 1
ATOM 816 C CA . ASP A 1 107 ? -13.038 -7.196 -3.889 1.00 93.25 107 ASP A CA 1
ATOM 817 C C . ASP A 1 107 ? -12.613 -8.610 -4.327 1.00 93.25 107 ASP A C 1
ATOM 819 O O . ASP A 1 107 ? -13.456 -9.465 -4.604 1.00 93.25 107 ASP A O 1
ATOM 823 N N . LEU A 1 108 ? -11.302 -8.864 -4.414 1.00 94.38 108 LEU A N 1
ATOM 824 C CA . LEU A 1 108 ? -10.765 -10.166 -4.781 1.00 94.38 108 LEU A CA 1
ATOM 825 C C . LEU A 1 108 ? -11.099 -11.213 -3.710 1.00 94.38 108 LEU A C 1
ATOM 827 O O . LEU A 1 108 ? -10.730 -11.064 -2.544 1.00 94.38 108 LEU A O 1
ATOM 831 N N . LEU A 1 109 ? -11.738 -12.302 -4.146 1.00 93.19 109 LEU A N 1
ATOM 832 C CA . LEU A 1 109 ? -12.144 -13.408 -3.282 1.00 93.19 109 LEU A CA 1
ATOM 833 C C . LEU A 1 109 ? -10.950 -13.964 -2.486 1.00 93.19 109 LEU A C 1
ATOM 835 O O . LEU A 1 109 ? -9.935 -14.348 -3.074 1.00 93.19 109 LEU A O 1
ATOM 839 N N . GLY A 1 110 ? -11.088 -14.034 -1.163 1.00 92.94 110 GLY A N 1
ATOM 840 C CA . GLY A 1 110 ? -10.048 -14.494 -0.237 1.00 92.94 110 GLY A CA 1
ATOM 841 C C . GLY A 1 110 ? -9.078 -13.408 0.247 1.00 92.94 110 GLY A C 1
ATOM 842 O O . GLY A 1 110 ? -8.146 -13.721 0.990 1.00 92.94 110 GLY A O 1
ATOM 843 N N . PHE A 1 111 ? -9.272 -12.149 -0.158 1.00 95.12 111 PHE A N 1
ATOM 844 C CA . PHE A 1 111 ? -8.465 -10.996 0.259 1.00 95.12 111 PHE A CA 1
ATOM 845 C C . PHE A 1 111 ? -9.314 -9.821 0.762 1.00 95.12 111 PHE A C 1
ATOM 847 O O . PHE A 1 111 ? -8.815 -8.705 0.876 1.00 95.12 111 PHE A O 1
ATOM 854 N N . GLU A 1 112 ? -10.576 -10.056 1.105 1.00 93.12 112 GLU A N 1
ATOM 855 C CA . GLU A 1 112 ? -11.548 -9.028 1.493 1.00 93.12 112 GLU A CA 1
ATOM 856 C C . GLU A 1 112 ? -11.128 -8.273 2.767 1.00 93.12 112 GLU A C 1
ATOM 858 O O . GLU A 1 112 ? -11.380 -7.074 2.906 1.00 93.12 112 GLU A O 1
ATOM 863 N N . ASP A 1 113 ? -10.413 -8.952 3.669 1.00 94.94 113 ASP A N 1
ATOM 864 C CA . ASP A 1 113 ? -9.844 -8.368 4.892 1.00 94.94 113 ASP A CA 1
ATOM 865 C C . ASP A 1 113 ? -8.518 -7.616 4.653 1.00 94.94 113 ASP A C 1
ATOM 867 O O . ASP A 1 113 ? -7.815 -7.237 5.588 1.00 94.94 113 ASP A O 1
ATOM 871 N N . THR A 1 114 ? -8.144 -7.397 3.390 1.00 97.00 114 THR A N 1
ATOM 872 C CA . THR A 1 114 ? -6.937 -6.652 3.026 1.00 97.00 114 THR A CA 1
ATOM 873 C C . THR A 1 114 ? -7.249 -5.176 2.822 1.00 97.00 114 THR A C 1
ATOM 875 O O . THR A 1 114 ? -8.215 -4.805 2.151 1.00 97.00 114 THR A O 1
ATOM 878 N N . ILE A 1 115 ? -6.360 -4.336 3.337 1.00 98.12 115 ILE A N 1
ATOM 879 C CA . ILE A 1 115 ? -6.297 -2.911 3.041 1.00 98.12 115 ILE A CA 1
ATOM 880 C C . ILE A 1 115 ? -4.902 -2.567 2.522 1.00 98.12 115 ILE A C 1
ATOM 882 O O . ILE A 1 115 ? -3.896 -3.148 2.942 1.00 98.12 115 ILE A O 1
ATOM 886 N N . PHE A 1 116 ? -4.849 -1.636 1.582 1.00 98.44 116 PHE A N 1
ATOM 887 C CA . PHE A 1 116 ? -3.615 -1.098 1.041 1.00 98.44 116 PHE A CA 1
ATOM 888 C C . PHE A 1 116 ? -3.478 0.346 1.477 1.00 98.44 116 PHE A C 1
ATOM 890 O O . PHE A 1 116 ? -4.400 1.130 1.280 1.00 98.44 116 PHE A O 1
ATOM 897 N N . LEU A 1 117 ? -2.325 0.690 2.032 1.00 98.19 117 LEU A N 1
ATOM 898 C CA . LEU A 1 117 ? -1.933 2.076 2.253 1.00 98.19 117 LEU A CA 1
ATOM 899 C C . LEU A 1 117 ? -0.801 2.398 1.285 1.00 98.19 117 LEU A C 1
ATOM 901 O O . LEU A 1 117 ? 0.017 1.520 0.992 1.00 98.19 117 LEU A O 1
ATOM 905 N N . ALA A 1 118 ? -0.730 3.623 0.786 1.00 97.88 118 ALA A N 1
ATOM 906 C CA . ALA A 1 118 ? 0.360 4.030 -0.079 1.00 97.88 118 ALA A CA 1
ATOM 907 C C . ALA A 1 118 ? 0.708 5.508 0.057 1.00 97.88 118 ALA A C 1
ATOM 909 O O . ALA A 1 118 ? -0.167 6.364 0.066 1.00 97.88 118 ALA A O 1
ATOM 910 N N . LEU A 1 119 ? 2.008 5.786 0.039 1.00 97.12 119 LEU A N 1
ATOM 911 C CA . LEU A 1 119 ? 2.550 7.116 -0.198 1.00 97.12 119 LEU A CA 1
ATOM 912 C C . LEU A 1 119 ? 2.965 7.219 -1.655 1.00 97.12 119 LEU A C 1
ATOM 914 O O . LEU A 1 119 ? 3.821 6.449 -2.092 1.00 97.12 119 LEU A O 1
ATOM 918 N N . VAL A 1 120 ? 2.382 8.162 -2.389 1.00 96.50 120 VAL A N 1
ATOM 919 C CA . VAL A 1 120 ? 2.625 8.343 -3.822 1.00 96.50 120 VAL A CA 1
ATOM 920 C C . VAL A 1 120 ? 3.190 9.729 -4.087 1.00 96.50 120 VAL A C 1
ATOM 922 O O . VAL A 1 120 ? 2.576 10.740 -3.751 1.00 96.50 120 VAL A O 1
ATOM 925 N N . ASN A 1 121 ? 4.341 9.786 -4.748 1.00 96.38 121 ASN A N 1
ATOM 926 C CA . ASN A 1 121 ? 4.814 11.009 -5.372 1.00 96.38 121 ASN A CA 1
ATOM 927 C C . ASN A 1 121 ? 4.176 11.122 -6.761 1.00 96.38 121 ASN A C 1
ATOM 929 O O . ASN A 1 121 ? 4.592 10.449 -7.701 1.00 96.38 121 ASN A O 1
ATOM 933 N N . GLU A 1 122 ? 3.169 11.980 -6.914 1.00 90.56 122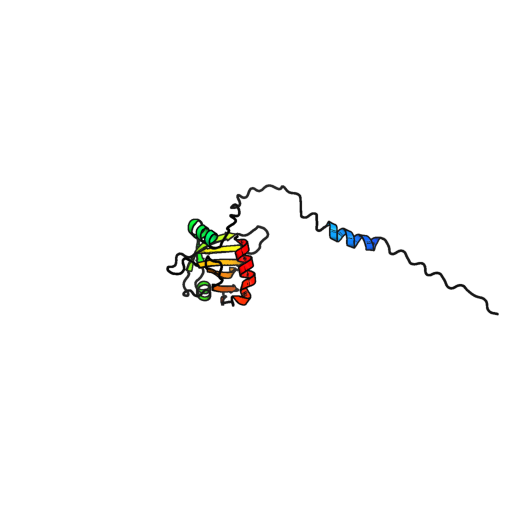 GLU A N 1
ATOM 934 C CA . GLU A 1 122 ? 2.461 12.138 -8.194 1.0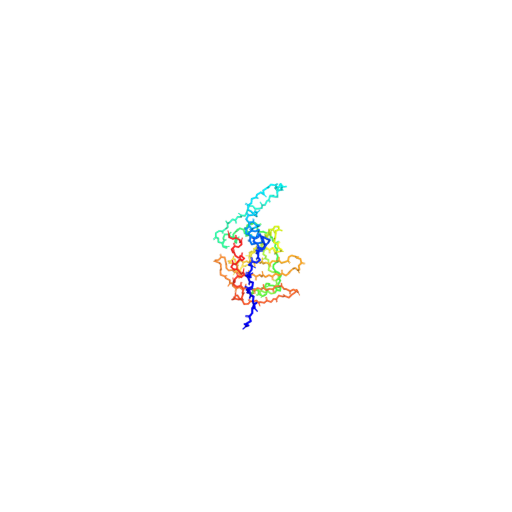0 90.56 122 GLU A CA 1
ATOM 935 C C . GLU A 1 122 ? 3.345 12.703 -9.316 1.00 90.56 122 GLU A C 1
ATOM 937 O O . GLU A 1 122 ? 3.047 12.494 -10.491 1.00 90.56 122 GLU A O 1
ATOM 942 N N . SER A 1 123 ? 4.429 13.409 -8.975 1.00 92.56 123 SER A N 1
ATOM 943 C CA . SER A 1 123 ? 5.314 14.022 -9.971 1.00 92.56 123 SER A CA 1
ATOM 944 C C . SER A 1 123 ? 6.235 13.007 -10.650 1.00 92.56 123 SER A C 1
ATOM 946 O O . SER A 1 123 ? 6.496 13.124 -11.847 1.00 92.56 123 SER A O 1
ATOM 948 N N . THR A 1 124 ? 6.694 11.993 -9.911 1.00 93.69 124 THR A N 1
ATOM 949 C CA . THR A 1 124 ? 7.582 10.938 -10.428 1.00 93.69 124 THR A CA 1
ATOM 950 C C . THR A 1 124 ? 6.850 9.623 -10.684 1.00 93.69 124 THR A C 1
ATOM 952 O O . THR A 1 124 ? 7.293 8.804 -11.489 1.00 93.69 124 THR A O 1
ATOM 955 N N . GLY A 1 125 ? 5.709 9.421 -10.026 1.00 90.81 125 GLY A N 1
ATOM 956 C CA . GLY A 1 125 ? 4.999 8.150 -9.974 1.00 90.81 125 GLY A CA 1
ATOM 957 C C . GLY A 1 125 ? 5.613 7.148 -8.995 1.00 90.81 125 GLY A C 1
ATOM 958 O O . GLY A 1 125 ? 5.151 6.008 -8.967 1.00 90.81 125 GLY A O 1
ATOM 959 N N . ASP A 1 126 ? 6.629 7.536 -8.218 1.00 95.88 126 ASP A N 1
ATOM 960 C CA . ASP A 1 126 ? 7.214 6.670 -7.195 1.00 95.88 126 ASP A CA 1
ATOM 961 C C . ASP A 1 126 ? 6.220 6.447 -6.057 1.00 95.88 126 ASP A C 1
ATOM 963 O O . ASP A 1 126 ? 5.448 7.338 -5.689 1.00 95.88 126 ASP A O 1
ATOM 967 N N . ALA A 1 127 ? 6.243 5.249 -5.483 1.00 97.19 127 ALA A N 1
ATOM 968 C CA . ALA A 1 127 ? 5.330 4.887 -4.418 1.00 97.19 127 ALA A CA 1
ATOM 969 C C . ALA A 1 127 ? 5.940 3.913 -3.413 1.00 97.19 127 ALA A C 1
ATOM 971 O O . ALA A 1 127 ? 6.726 3.025 -3.756 1.00 97.19 127 ALA A O 1
ATOM 972 N N . LEU A 1 128 ? 5.502 4.029 -2.165 1.00 98.19 128 LEU A N 1
ATOM 973 C CA . LEU A 1 128 ? 5.675 3.011 -1.138 1.00 98.19 128 LEU A CA 1
ATOM 974 C C . LEU A 1 128 ? 4.292 2.487 -0.771 1.00 98.19 128 LEU A C 1
ATOM 976 O O . LEU A 1 128 ? 3.437 3.268 -0.377 1.00 98.19 128 LEU A O 1
ATOM 980 N N . VAL A 1 129 ? 4.072 1.186 -0.946 1.00 98.44 129 VAL A N 1
ATOM 981 C CA . VAL A 1 129 ? 2.765 0.542 -0.796 1.00 98.44 129 VAL A CA 1
ATOM 982 C C . VAL A 1 129 ? 2.856 -0.547 0.260 1.00 98.44 129 VAL A C 1
ATOM 984 O O . VAL A 1 129 ? 3.712 -1.433 0.189 1.00 98.44 129 VAL A O 1
ATOM 987 N N . TRP A 1 130 ? 1.938 -0.511 1.214 1.00 98.62 130 TRP A N 1
ATOM 988 C CA . TRP A 1 130 ? 1.790 -1.500 2.268 1.00 98.62 130 TRP A CA 1
ATOM 989 C C . TRP A 1 130 ? 0.494 -2.260 2.077 1.00 98.62 130 TRP A C 1
ATOM 991 O O . TRP A 1 130 ? -0.562 -1.667 1.888 1.00 98.62 130 TRP A O 1
ATOM 1001 N N . ARG A 1 131 ? 0.572 -3.581 2.180 1.00 98.44 131 ARG A N 1
ATOM 1002 C CA . ARG A 1 131 ? -0.584 -4.460 2.323 1.00 98.44 131 ARG A CA 1
ATOM 1003 C C . ARG A 1 131 ? -0.707 -4.828 3.792 1.00 98.44 131 ARG A C 1
ATOM 1005 O O . ARG A 1 131 ? 0.232 -5.397 4.352 1.00 98.44 131 ARG A O 1
ATOM 1012 N N . ALA A 1 132 ? -1.861 -4.569 4.380 1.00 98.25 132 ALA A N 1
ATOM 1013 C CA . ALA A 1 132 ? -2.154 -4.889 5.767 1.00 98.25 132 ALA A CA 1
ATOM 1014 C C . ALA A 1 132 ? -3.494 -5.619 5.903 1.00 98.25 132 ALA A C 1
ATOM 1016 O O . ALA A 1 132 ? -4.319 -5.599 4.986 1.00 98.25 132 ALA A O 1
ATOM 1017 N N . SER A 1 133 ? -3.705 -6.265 7.048 1.00 97.56 133 SER A N 1
ATOM 1018 C CA . SER A 1 133 ? -5.047 -6.666 7.473 1.00 97.56 133 SER A CA 1
ATOM 1019 C C . SER A 1 133 ? -5.842 -5.426 7.889 1.00 97.56 133 SER A C 1
ATOM 1021 O O . SER A 1 133 ? -5.268 -4.432 8.351 1.00 97.56 133 SER A O 1
ATOM 1023 N N . ARG A 1 134 ? -7.175 -5.479 7.810 1.00 95.56 134 ARG A N 1
ATOM 1024 C CA . ARG A 1 134 ? -8.031 -4.421 8.381 1.00 95.56 134 ARG A CA 1
ATOM 1025 C C . ARG A 1 134 ? -7.923 -4.326 9.909 1.00 95.56 134 ARG A C 1
ATOM 1027 O O . ARG A 1 134 ? -8.352 -3.331 10.486 1.00 95.56 134 ARG A O 1
ATOM 1034 N N . ASN A 1 135 ? -7.297 -5.305 10.560 1.00 95.00 135 ASN A N 1
ATOM 1035 C CA . ASN A 1 135 ? -6.964 -5.255 11.985 1.00 95.00 135 ASN A CA 1
ATOM 1036 C C . ASN A 1 135 ? -5.688 -4.446 12.284 1.00 95.00 135 ASN A C 1
ATOM 1038 O O . ASN A 1 135 ? -5.429 -4.135 13.444 1.00 95.00 135 ASN A O 1
ATOM 1042 N N . GLY A 1 136 ? -4.910 -4.062 11.265 1.00 93.75 136 GLY A N 1
ATOM 1043 C CA . GLY A 1 136 ? -3.700 -3.249 11.434 1.00 93.75 136 GLY A CA 1
ATOM 1044 C C . GLY A 1 136 ? -2.379 -4.002 11.307 1.00 93.75 136 GLY A C 1
ATOM 1045 O O . GLY A 1 136 ? -1.330 -3.389 11.506 1.00 93.75 136 GLY A O 1
ATOM 1046 N N . ASP A 1 137 ? -2.398 -5.288 10.959 1.00 96.12 137 ASP A N 1
ATOM 1047 C CA . ASP A 1 137 ? -1.179 -6.087 10.833 1.00 96.12 137 ASP A CA 1
ATOM 1048 C C . ASP A 1 137 ? -0.543 -5.893 9.459 1.00 96.12 137 ASP A C 1
ATOM 1050 O O . ASP A 1 137 ? -1.172 -6.144 8.430 1.00 96.12 137 ASP A O 1
ATOM 1054 N N . LEU A 1 138 ? 0.726 -5.487 9.427 1.00 98.00 138 LEU A N 1
ATOM 1055 C CA . LEU A 1 138 ? 1.478 -5.349 8.182 1.00 98.00 138 LEU A CA 1
ATOM 1056 C C . LEU A 1 138 ? 1.827 -6.732 7.603 1.00 98.00 138 LEU A C 1
ATOM 1058 O O . LEU A 1 138 ? 2.565 -7.504 8.214 1.00 98.00 138 LEU A O 1
ATOM 1062 N N . ILE A 1 139 ? 1.340 -7.021 6.394 1.00 98.19 139 ILE A N 1
ATOM 1063 C CA . ILE A 1 139 ? 1.529 -8.308 5.707 1.00 98.19 139 ILE A CA 1
ATOM 1064 C C . ILE A 1 139 ? 2.722 -8.244 4.752 1.00 98.19 139 ILE A C 1
ATOM 1066 O O . ILE A 1 139 ? 3.611 -9.092 4.808 1.00 98.19 139 ILE A O 1
ATOM 1070 N N . SER A 1 140 ? 2.786 -7.237 3.880 1.00 98.44 140 SER A N 1
ATOM 1071 C CA . SER A 1 140 ? 3.878 -7.092 2.906 1.00 98.44 140 SER A CA 1
ATOM 1072 C C . SER A 1 140 ? 4.059 -5.648 2.463 1.00 98.44 140 SER A C 1
ATOM 1074 O O . SER A 1 140 ? 3.089 -4.893 2.409 1.00 98.44 140 SER A O 1
ATOM 1076 N N . THR A 1 141 ? 5.276 -5.300 2.048 1.00 98.56 141 THR A N 1
ATOM 1077 C CA . THR A 1 141 ? 5.611 -3.961 1.552 1.00 98.56 141 THR A CA 1
ATOM 1078 C C . THR A 1 141 ? 6.236 -4.032 0.162 1.00 98.56 141 THR A C 1
ATOM 1080 O O . THR A 1 141 ? 7.111 -4.862 -0.097 1.00 98.56 141 THR A O 1
ATOM 1083 N N . ALA A 1 142 ? 5.826 -3.123 -0.718 1.00 98.38 142 ALA A N 1
ATOM 1084 C CA . ALA A 1 142 ? 6.415 -2.927 -2.033 1.00 98.38 142 ALA A CA 1
ATOM 1085 C C . ALA A 1 142 ? 6.835 -1.466 -2.219 1.00 98.38 142 ALA A C 1
ATOM 1087 O O . ALA A 1 142 ? 6.092 -0.551 -1.876 1.00 98.38 142 ALA A O 1
ATOM 1088 N N . ARG A 1 143 ? 8.011 -1.245 -2.806 1.00 98.19 143 ARG A N 1
ATOM 1089 C CA . ARG A 1 143 ? 8.423 0.065 -3.315 1.00 98.19 143 ARG A CA 1
ATOM 1090 C C . ARG A 1 143 ? 8.430 0.035 -4.824 1.00 98.19 143 ARG A C 1
ATOM 1092 O O . ARG A 1 143 ? 8.983 -0.882 -5.430 1.00 98.19 143 ARG A O 1
ATOM 1099 N N . PHE A 1 144 ? 7.836 1.056 -5.405 1.00 97.31 144 PHE A N 1
ATOM 1100 C CA . PHE A 1 144 ? 7.899 1.345 -6.815 1.00 97.31 144 PHE A CA 1
ATOM 1101 C C . PHE A 1 144 ? 8.728 2.608 -7.008 1.00 97.31 144 PHE A C 1
ATOM 1103 O O . PHE A 1 144 ? 8.359 3.663 -6.508 1.00 97.31 144 PHE A O 1
ATOM 1110 N N . GLU A 1 145 ? 9.861 2.482 -7.684 1.00 96.62 145 GLU A N 1
ATOM 1111 C CA . GLU A 1 145 ? 10.789 3.590 -7.880 1.00 96.62 145 GLU A CA 1
ATOM 1112 C C . GLU A 1 145 ? 11.442 3.463 -9.254 1.00 96.62 145 GLU A C 1
ATOM 1114 O O . GLU A 1 145 ? 11.854 2.366 -9.646 1.00 96.62 145 GLU A O 1
ATOM 1119 N N . ASN A 1 146 ? 11.512 4.562 -10.011 1.00 93.56 146 ASN A N 1
ATOM 1120 C CA . ASN A 1 146 ? 12.153 4.589 -11.334 1.00 93.56 146 ASN A CA 1
ATOM 1121 C C . ASN A 1 146 ? 11.646 3.487 -12.292 1.00 93.56 146 ASN A C 1
ATOM 1123 O O . ASN A 1 146 ? 12.407 2.882 -13.048 1.00 93.56 146 ASN A O 1
ATOM 1127 N N . GLY A 1 147 ? 10.347 3.174 -12.245 1.00 92.44 147 GLY A N 1
ATOM 1128 C CA . GLY A 1 147 ? 9.747 2.151 -13.107 1.00 92.44 147 GLY A CA 1
ATOM 1129 C C . GLY A 1 147 ? 9.870 0.707 -12.606 1.00 92.44 147 GLY A C 1
ATOM 1130 O O . GLY A 1 147 ? 9.289 -0.191 -13.230 1.00 92.44 147 GLY A O 1
ATOM 1131 N N . VAL A 1 148 ? 10.559 0.469 -11.487 1.00 96.19 148 VAL A N 1
ATOM 1132 C CA . VAL A 1 148 ? 10.854 -0.866 -10.951 1.00 96.19 148 VAL A CA 1
ATOM 1133 C C . VAL A 1 148 ? 10.117 -1.092 -9.635 1.00 96.19 148 VAL A C 1
ATOM 1135 O O . VAL A 1 148 ? 10.156 -0.261 -8.734 1.00 96.19 148 VAL A O 1
ATOM 1138 N N . ALA A 1 149 ? 9.457 -2.246 -9.512 1.00 97.44 149 ALA A N 1
ATOM 1139 C CA . ALA A 1 149 ? 8.823 -2.678 -8.271 1.00 97.44 149 ALA A CA 1
ATOM 1140 C C . ALA A 1 149 ? 9.722 -3.667 -7.518 1.00 97.44 149 ALA A C 1
ATOM 1142 O O . ALA A 1 149 ? 10.138 -4.691 -8.067 1.00 97.44 149 ALA A O 1
ATOM 1143 N N . THR A 1 150 ? 9.980 -3.391 -6.243 1.00 98.06 150 THR A N 1
ATOM 1144 C CA . THR A 1 150 ? 10.774 -4.237 -5.345 1.00 98.06 150 THR A CA 1
ATOM 1145 C C . THR A 1 150 ? 9.998 -4.535 -4.070 1.00 98.06 150 THR A C 1
ATOM 1147 O O . THR A 1 150 ? 9.222 -3.707 -3.597 1.00 98.06 150 THR A O 1
ATOM 1150 N N . SER A 1 151 ? 10.183 -5.734 -3.517 1.00 97.94 151 SER A N 1
ATOM 1151 C CA . SER A 1 151 ? 9.670 -6.048 -2.183 1.00 97.94 151 SER A CA 1
ATOM 1152 C C . SER A 1 151 ? 10.633 -5.499 -1.134 1.00 97.94 151 SER A C 1
ATOM 1154 O O . SER A 1 151 ? 11.851 -5.582 -1.304 1.00 97.94 151 SER A O 1
ATOM 1156 N N . ILE A 1 152 ? 10.086 -4.938 -0.060 1.00 96.94 152 ILE A N 1
ATOM 1157 C CA . ILE A 1 152 ? 10.849 -4.413 1.071 1.00 96.94 152 ILE A CA 1
ATOM 1158 C C . ILE A 1 152 ? 10.489 -5.206 2.323 1.00 96.94 152 ILE A C 1
ATOM 1160 O O . ILE A 1 152 ? 9.340 -5.593 2.528 1.00 96.94 152 ILE A O 1
ATOM 1164 N N . SER A 1 153 ? 11.479 -5.425 3.188 1.00 96.69 153 SER A N 1
ATOM 1165 C CA . SER A 1 153 ? 11.258 -6.051 4.491 1.00 96.69 153 SER A CA 1
ATOM 1166 C C . SER A 1 153 ? 10.318 -5.209 5.358 1.00 96.69 153 SER A C 1
ATOM 1168 O O . SER A 1 153 ? 10.595 -4.032 5.613 1.00 96.69 153 SER A O 1
ATOM 1170 N N . ASN A 1 154 ? 9.259 -5.829 5.886 1.00 96.06 154 ASN A N 1
ATOM 1171 C CA . ASN A 1 154 ? 8.305 -5.169 6.783 1.00 96.06 154 ASN A CA 1
ATOM 1172 C C . ASN A 1 154 ? 8.993 -4.549 8.007 1.00 96.06 154 ASN A C 1
ATOM 1174 O O . ASN A 1 154 ? 8.631 -3.450 8.403 1.00 96.06 154 ASN A O 1
ATOM 1178 N N . ASN A 1 155 ? 10.056 -5.169 8.535 1.00 95.56 155 ASN A N 1
ATOM 1179 C CA . ASN A 1 155 ? 10.814 -4.609 9.661 1.00 95.56 155 ASN A CA 1
ATOM 1180 C C . ASN A 1 155 ? 11.398 -3.226 9.338 1.00 95.56 155 ASN A C 1
ATOM 1182 O O . ASN A 1 155 ? 11.386 -2.337 10.182 1.00 95.56 155 ASN A O 1
ATOM 1186 N N . SER A 1 156 ? 11.885 -3.029 8.109 1.00 93.62 156 SER A N 1
ATOM 1187 C CA . SER A 1 156 ? 12.424 -1.734 7.671 1.00 93.62 156 SER A CA 1
ATOM 1188 C C . SER A 1 156 ? 11.338 -0.713 7.323 1.00 93.62 156 SER A C 1
ATOM 1190 O O . SER A 1 156 ? 11.587 0.488 7.368 1.00 93.62 156 SER A O 1
ATOM 1192 N N . ALA A 1 157 ? 10.134 -1.183 6.993 1.00 94.12 157 ALA A N 1
ATOM 1193 C CA . ALA A 1 157 ? 9.007 -0.347 6.597 1.00 94.12 157 ALA A CA 1
ATOM 1194 C C . ALA A 1 157 ? 8.045 -0.028 7.754 1.00 94.12 157 ALA A C 1
ATOM 1196 O O . ALA A 1 157 ? 7.180 0.830 7.593 1.00 94.12 157 ALA A O 1
ATOM 1197 N N . GLN A 1 158 ? 8.198 -0.688 8.907 1.00 94.00 158 GLN A N 1
ATOM 1198 C CA . GLN A 1 158 ? 7.246 -0.649 10.017 1.00 94.00 158 GLN A CA 1
ATOM 1199 C C . GLN A 1 158 ? 6.983 0.770 10.524 1.00 94.00 158 GLN A C 1
ATOM 1201 O O . GLN A 1 158 ? 5.832 1.146 10.715 1.00 94.00 158 GLN A O 1
ATOM 1206 N N . THR A 1 159 ? 8.030 1.575 10.720 1.00 95.44 159 THR A N 1
ATOM 1207 C CA . THR A 1 159 ? 7.879 2.953 11.211 1.00 95.44 159 THR A CA 1
ATOM 1208 C C . THR A 1 159 ? 7.060 3.805 10.246 1.00 95.44 159 THR A C 1
ATOM 1210 O O . THR A 1 159 ? 6.156 4.519 10.671 1.00 95.44 159 THR A O 1
ATOM 1213 N N . ALA A 1 160 ? 7.344 3.700 8.946 1.00 95.06 160 ALA A N 1
ATOM 1214 C CA . ALA A 1 160 ? 6.618 4.440 7.921 1.00 95.06 160 ALA A CA 1
ATOM 1215 C C . ALA A 1 160 ? 5.174 3.935 7.777 1.00 95.06 160 ALA A C 1
ATOM 1217 O O . ALA A 1 160 ? 4.264 4.744 7.666 1.00 95.06 160 ALA A O 1
ATOM 1218 N N . PHE A 1 161 ? 4.953 2.620 7.872 1.00 96.69 161 PHE A N 1
ATOM 1219 C CA . PHE A 1 161 ? 3.611 2.037 7.896 1.00 96.69 161 PHE A CA 1
ATOM 1220 C C . PHE A 1 161 ? 2.782 2.551 9.074 1.00 96.69 161 PHE A C 1
ATOM 1222 O O . PHE A 1 161 ? 1.628 2.914 8.890 1.00 96.69 161 PHE A O 1
ATOM 1229 N N . VAL A 1 162 ? 3.354 2.592 10.283 1.00 95.94 162 VAL A N 1
ATOM 1230 C CA . VAL A 1 162 ? 2.643 3.106 11.461 1.00 95.94 162 VAL A CA 1
ATOM 1231 C C . VAL A 1 162 ? 2.289 4.575 11.260 1.00 95.94 162 VAL A C 1
ATOM 1233 O O . VAL A 1 162 ? 1.139 4.931 11.472 1.00 95.94 162 VAL A O 1
ATOM 1236 N N . ALA A 1 163 ? 3.227 5.405 10.797 1.00 94.00 163 ALA A N 1
ATOM 1237 C CA . ALA A 1 163 ? 2.948 6.812 10.515 1.00 94.00 163 ALA A CA 1
ATOM 1238 C C . ALA A 1 163 ? 1.838 6.988 9.465 1.00 94.00 163 ALA A C 1
ATOM 1240 O O . ALA A 1 163 ? 0.942 7.805 9.656 1.00 94.00 163 ALA A O 1
ATOM 1241 N N . GLU A 1 164 ? 1.868 6.190 8.396 1.00 94.75 164 GLU A N 1
ATOM 1242 C CA . GLU A 1 164 ? 0.841 6.219 7.356 1.00 94.75 164 GLU A CA 1
ATOM 1243 C C . GLU A 1 164 ? -0.517 5.770 7.888 1.00 94.75 164 GLU A C 1
ATOM 1245 O O . GLU A 1 164 ? -1.529 6.408 7.635 1.00 94.75 164 GLU A O 1
ATOM 1250 N N . LYS A 1 165 ? -0.553 4.698 8.678 1.00 93.44 165 LYS A N 1
ATOM 1251 C CA . LYS A 1 165 ? -1.775 4.212 9.316 1.00 93.44 165 LYS A CA 1
ATOM 1252 C C . LYS A 1 165 ? -2.408 5.297 10.192 1.00 93.44 165 LYS A C 1
ATOM 1254 O O . LYS A 1 165 ? -3.600 5.539 10.062 1.00 93.44 165 LYS A O 1
ATOM 1259 N N . GLU A 1 166 ? -1.619 5.957 11.040 1.00 91.88 166 GLU A N 1
ATOM 1260 C CA . GLU A 1 166 ? -2.102 7.044 11.906 1.00 91.88 166 GLU A CA 1
ATOM 1261 C C . GLU A 1 166 ? -2.544 8.290 11.118 1.00 91.88 166 GLU A C 1
ATOM 1263 O O . GLU A 1 166 ? -3.297 9.095 11.645 1.00 91.88 166 GLU A O 1
ATOM 1268 N N . TYR A 1 167 ? -2.127 8.468 9.859 1.00 90.69 167 TYR A N 1
ATOM 1269 C CA . TYR A 1 167 ? -2.626 9.570 9.026 1.00 90.69 167 TYR A CA 1
ATOM 1270 C C . TYR A 1 167 ? -4.130 9.446 8.738 1.00 90.69 167 TYR A C 1
ATOM 1272 O O . TYR A 1 167 ? -4.825 10.455 8.615 1.00 90.69 167 TYR A O 1
ATOM 1280 N N . PHE A 1 168 ? -4.625 8.214 8.589 1.00 88.88 168 PHE A N 1
ATOM 1281 C CA . PHE A 1 168 ? -6.019 7.943 8.232 1.00 88.88 168 PHE A CA 1
ATOM 1282 C C . PHE A 1 168 ? -6.953 7.788 9.437 1.00 88.88 168 PHE A C 1
ATOM 1284 O O . PHE A 1 168 ? -8.171 7.762 9.242 1.00 88.88 168 PHE A O 1
ATOM 1291 N N . LEU A 1 169 ? -6.397 7.635 10.641 1.00 88.69 169 LEU A N 1
ATOM 1292 C CA . LEU A 1 169 ? -7.151 7.470 11.884 1.00 88.69 169 LEU A CA 1
ATOM 1293 C C . LEU A 1 169 ? -7.454 8.838 12.513 1.00 88.69 169 LEU A C 1
ATOM 1295 O O . LEU A 1 169 ? -8.655 9.119 12.744 1.00 88.69 169 LEU A O 1
#